Protein AF-A0A9E2AT92-F1 (afdb_monomer_lite)

Foldseek 3Di:
DVLLVVLVVCVVVVVLVVSLVSLVVVCVVPVLSVLARNLLSCLLVVVLVSNVVNLVVLVPDPPDQSSLQSNLSSCLSNVNLVSSLVSLVPPDHDPCSLCCLPSRPRPCNLPDPSNQVVNVVVVHDRSDDPDPDVPD

pLDDT: mean 93.09, std 8.93, range [56.38, 98.38]

Radius of gyration: 15.12 Å; chains: 1; bounding box: 28×48×35 Å

Secondary structure (DSSP, 8-state):
-HHHHHHHHHHHTT-HHHHHHHHHHHHHH-HHHIIIIIHHHHHHTT-HHHHHHHHHHHHSSPP-HHHHHHHHHHHHHTT-HHHHHHHHT-SS--TTGGGHHHH---HHHHT-HHHHHHHHHTTPPP-------TT-

Structure (mmCIF, N/CA/C/O backbone):
data_AF-A0A9E2AT92-F1
#
_entry.id   AF-A0A9E2AT92-F1
#
loop_
_atom_site.group_PDB
_atom_site.id
_atom_site.type_symbol
_atom_site.label_atom_id
_atom_site.label_alt_id
_atom_site.label_comp_id
_atom_site.label_asym_id
_atom_site.label_entity_id
_atom_site.label_seq_id
_atom_site.pdbx_PDB_ins_code
_atom_site.Cartn_x
_atom_site.Cartn_y
_atom_site.Cartn_z
_atom_site.occupancy
_atom_site.B_iso_or_equiv
_atom_site.auth_seq_id
_atom_site.auth_comp_id
_atom_site.auth_asym_id
_atom_site.auth_atom_id
_atom_site.pdbx_PDB_model_num
ATOM 1 N N . PHE A 1 1 ? 7.368 1.856 15.810 1.00 67.56 1 PHE A N 1
ATOM 2 C CA . PHE A 1 1 ? 7.077 0.464 15.403 1.00 67.56 1 PHE A CA 1
ATOM 3 C C . PHE A 1 1 ? 6.044 -0.245 16.287 1.00 67.56 1 PHE A C 1
ATOM 5 O O . PHE A 1 1 ? 5.036 -0.663 15.739 1.00 67.56 1 PHE A O 1
ATOM 12 N N . GLY A 1 2 ? 6.192 -0.334 17.619 1.00 88.06 2 GLY A N 1
ATOM 13 C CA . GLY A 1 2 ? 5.244 -1.095 18.468 1.00 88.06 2 GLY A CA 1
ATOM 14 C C . GLY A 1 2 ? 3.761 -0.695 18.346 1.00 88.06 2 GLY A C 1
ATOM 15 O O . GLY A 1 2 ? 2.898 -1.555 18.196 1.00 88.06 2 GLY A O 1
ATOM 16 N N . ARG A 1 3 ? 3.453 0.611 18.314 1.00 89.25 3 ARG A N 1
ATOM 17 C CA . ARG A 1 3 ? 2.072 1.102 18.121 1.00 89.25 3 ARG A CA 1
ATOM 18 C C . ARG A 1 3 ? 1.494 0.775 16.739 1.00 89.25 3 ARG A C 1
ATOM 20 O O . ARG A 1 3 ? 0.310 0.490 16.644 1.00 89.25 3 ARG A O 1
ATOM 27 N N . LEU A 1 4 ? 2.328 0.760 15.697 1.00 90.62 4 LEU A N 1
ATOM 28 C CA . LEU A 1 4 ? 1.907 0.367 14.348 1.00 90.62 4 LEU A CA 1
ATOM 29 C C . LEU A 1 4 ? 1.455 -1.094 14.327 1.00 90.62 4 LEU A C 1
ATOM 31 O O . LEU A 1 4 ? 0.374 -1.388 13.827 1.00 90.62 4 LEU A O 1
ATOM 35 N N . MET A 1 5 ? 2.260 -1.991 14.908 1.00 91.56 5 MET A N 1
ATOM 36 C CA . MET A 1 5 ? 1.911 -3.412 14.986 1.00 91.56 5 MET A CA 1
ATOM 37 C C . MET A 1 5 ? 0.644 -3.621 15.806 1.00 91.56 5 MET A C 1
ATOM 39 O O . MET A 1 5 ? -0.242 -4.345 15.371 1.00 91.56 5 MET A O 1
ATOM 43 N N . LYS A 1 6 ? 0.517 -2.928 16.946 1.00 94.94 6 LYS A N 1
ATOM 44 C CA . LYS A 1 6 ? -0.697 -2.981 17.767 1.00 94.94 6 LYS A CA 1
ATOM 45 C C . LYS A 1 6 ? -1.942 -2.564 16.978 1.00 94.94 6 LYS A C 1
ATOM 47 O O . LYS A 1 6 ? -2.934 -3.279 17.024 1.00 94.94 6 LYS A O 1
ATOM 52 N N . GLY A 1 7 ? -1.879 -1.445 16.252 1.00 95.62 7 GLY A N 1
ATOM 53 C CA . GLY A 1 7 ? -2.998 -0.964 15.438 1.00 95.62 7 GLY A CA 1
ATOM 54 C C . GLY A 1 7 ? -3.438 -1.986 14.387 1.00 95.62 7 GLY A C 1
ATOM 55 O O . GLY A 1 7 ? -4.615 -2.316 14.315 1.00 95.62 7 GLY A O 1
ATOM 56 N N . ARG A 1 8 ? -2.487 -2.562 13.639 1.00 92.56 8 ARG A N 1
ATOM 57 C CA . ARG A 1 8 ? -2.779 -3.588 12.622 1.00 92.56 8 ARG A CA 1
ATOM 58 C C . ARG A 1 8 ? -3.326 -4.888 13.219 1.00 92.56 8 ARG A C 1
ATOM 60 O O . ARG A 1 8 ? -4.327 -5.390 12.732 1.00 92.56 8 ARG A O 1
ATOM 67 N N . ILE A 1 9 ? -2.736 -5.382 14.310 1.00 95.44 9 ILE A N 1
ATOM 68 C CA . ILE A 1 9 ? -3.207 -6.603 14.987 1.00 95.44 9 ILE A CA 1
ATOM 69 C C . ILE A 1 9 ? -4.645 -6.435 15.490 1.00 95.44 9 ILE A C 1
ATOM 71 O O . ILE A 1 9 ? -5.437 -7.366 15.395 1.00 95.44 9 ILE A O 1
ATOM 75 N N . LEU A 1 10 ? -5.005 -5.258 16.011 1.00 96.88 10 LEU A N 1
ATOM 76 C CA . LEU A 1 10 ?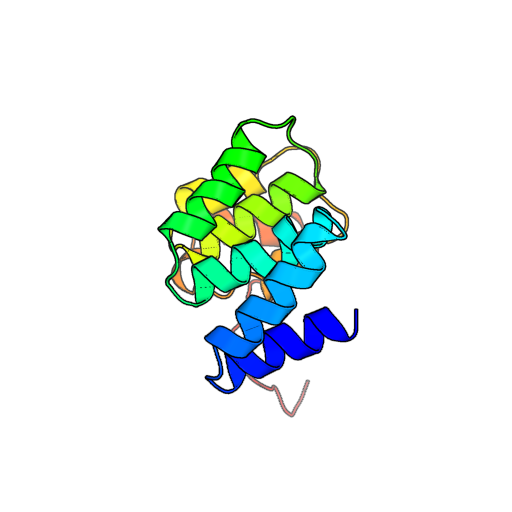 -6.381 -4.991 16.440 1.00 96.88 10 LEU A CA 1
ATOM 77 C C . LEU A 1 10 ? -7.362 -5.027 15.264 1.00 96.88 10 LEU A C 1
ATOM 79 O O . LEU A 1 10 ? -8.436 -5.608 15.402 1.00 96.88 10 LEU A O 1
ATOM 83 N N . ILE A 1 11 ? -6.980 -4.478 14.107 1.00 96.25 11 ILE A N 1
ATOM 84 C CA . ILE A 1 11 ? -7.781 -4.571 12.877 1.00 96.25 11 ILE A CA 1
ATOM 85 C C . ILE A 1 11 ? -7.953 -6.034 12.459 1.00 96.25 11 ILE A C 1
ATOM 87 O O . ILE A 1 11 ? -9.079 -6.455 12.206 1.00 96.25 11 ILE A O 1
ATOM 91 N N . ASP A 1 12 ? -6.875 -6.823 12.465 1.00 92.75 12 ASP A N 1
ATOM 92 C CA . ASP A 1 12 ? -6.922 -8.253 12.126 1.00 92.75 12 ASP A CA 1
ATOM 93 C C . ASP A 1 12 ? -7.801 -9.057 13.110 1.00 92.75 12 ASP A C 1
ATOM 95 O O . ASP A 1 12 ? -8.417 -10.051 12.734 1.00 92.75 12 ASP A O 1
ATOM 99 N N . GLN A 1 13 ? -7.916 -8.607 14.364 1.00 95.50 13 GLN A N 1
ATOM 100 C CA . GLN A 1 13 ? -8.829 -9.158 15.377 1.00 95.50 13 GLN A CA 1
ATOM 101 C C . GLN A 1 13 ? -10.285 -8.670 15.237 1.00 95.50 13 GLN A C 1
ATOM 103 O O . GLN A 1 13 ? -11.124 -9.011 16.071 1.00 95.50 13 GLN A O 1
ATOM 108 N N . GLY A 1 14 ? -10.597 -7.842 14.238 1.00 95.06 14 GLY A N 1
ATOM 109 C CA . GLY A 1 14 ? -11.921 -7.247 14.035 1.00 95.06 14 GLY A CA 1
ATOM 110 C C . GLY A 1 14 ? -12.208 -6.014 14.900 1.00 95.06 14 GLY A C 1
ATOM 111 O O . GLY A 1 14 ? -13.268 -5.404 14.767 1.00 95.06 14 GLY A O 1
ATOM 112 N N . LYS A 1 15 ? -11.266 -5.582 15.747 1.00 97.44 15 LYS A N 1
ATOM 113 C CA . LYS A 1 15 ? -11.357 -4.348 16.548 1.00 97.44 15 LYS A CA 1
ATOM 114 C C . LYS A 1 15 ? -10.940 -3.138 15.713 1.00 97.44 15 LYS A C 1
ATOM 116 O O . LYS A 1 15 ? -9.969 -2.445 16.020 1.00 97.44 15 LYS A O 1
ATOM 121 N N . VAL A 1 16 ? -11.676 -2.924 14.624 1.00 97.25 16 VAL A N 1
ATOM 122 C CA . VAL A 1 16 ? -11.337 -1.966 13.563 1.00 97.25 16 VAL A CA 1
ATOM 123 C C . VAL A 1 16 ? -11.168 -0.548 14.106 1.00 97.25 16 VAL A C 1
ATOM 125 O O . VAL A 1 16 ? -10.124 0.056 13.881 1.00 97.25 16 VAL A O 1
ATOM 128 N N . GLU A 1 17 ? -12.134 -0.040 14.873 1.00 97.88 17 GLU A N 1
ATOM 129 C CA . GLU A 1 17 ? -12.099 1.341 15.380 1.00 97.88 17 GLU A CA 1
ATOM 130 C C . GLU A 1 17 ? -10.923 1.591 16.336 1.00 97.88 17 GLU A C 1
ATOM 132 O O . GLU A 1 17 ? -10.190 2.567 16.188 1.00 97.88 17 GLU A O 1
ATOM 137 N N . GLU A 1 18 ? -10.674 0.673 17.278 1.00 97.44 18 GLU A N 1
ATOM 138 C CA . GLU A 1 18 ? -9.533 0.777 18.200 1.00 97.44 18 GLU A CA 1
ATOM 139 C C . GLU A 1 18 ? -8.195 0.762 17.447 1.00 97.44 18 GLU A C 1
ATOM 141 O O . GLU A 1 18 ? -7.266 1.510 17.772 1.00 97.44 18 GLU A O 1
ATOM 146 N N . GLY A 1 19 ? -8.088 -0.103 16.435 1.00 97.62 19 GLY A N 1
ATOM 147 C CA . GLY A 1 19 ? -6.901 -0.202 15.599 1.00 97.62 19 GLY A CA 1
ATOM 148 C C . GLY A 1 19 ? -6.664 1.066 14.780 1.00 97.62 19 GLY A C 1
ATOM 149 O O . GLY A 1 19 ? -5.551 1.602 14.793 1.00 97.62 19 GLY A O 1
ATOM 150 N N . LEU A 1 20 ? -7.705 1.583 14.123 1.00 97.88 20 LEU A N 1
ATOM 151 C CA . LEU A 1 20 ? -7.634 2.811 13.331 1.00 97.88 20 LEU A CA 1
ATOM 152 C C . LEU A 1 20 ? -7.299 4.033 14.188 1.00 97.88 20 LEU A C 1
ATOM 154 O O . LEU A 1 20 ? -6.469 4.834 13.763 1.00 97.88 20 LEU A O 1
ATOM 158 N N . GLU A 1 21 ? -7.830 4.151 15.405 1.00 97.56 21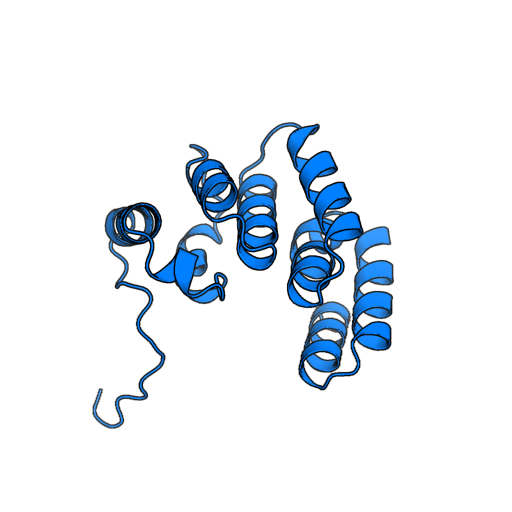 GLU A N 1
ATOM 159 C CA . GLU A 1 21 ? -7.522 5.282 16.292 1.00 97.56 21 GLU A CA 1
ATOM 160 C C . GLU A 1 21 ? -6.036 5.307 16.698 1.00 97.56 21 GLU A C 1
ATOM 162 O O . GLU A 1 21 ? -5.375 6.354 16.685 1.00 97.56 21 GLU A O 1
ATOM 167 N N . ILE A 1 22 ? -5.450 4.135 16.967 1.00 97.06 22 ILE A N 1
ATOM 168 C CA . ILE A 1 22 ? -4.006 4.021 17.223 1.00 97.06 22 ILE A CA 1
ATOM 169 C C . ILE A 1 22 ? -3.203 4.445 15.989 1.00 97.06 22 ILE A C 1
ATOM 171 O O . ILE A 1 22 ? -2.208 5.169 16.118 1.00 97.06 22 ILE A O 1
ATOM 175 N N . LEU A 1 23 ? -3.618 4.002 14.799 1.00 96.81 23 LEU A N 1
ATOM 176 C CA . LEU A 1 23 ? -2.942 4.331 13.542 1.00 96.81 23 LEU A CA 1
ATOM 177 C C . LEU A 1 23 ? -3.073 5.818 13.182 1.00 96.81 23 LEU A C 1
ATOM 179 O O . LEU A 1 23 ? -2.102 6.423 12.722 1.00 96.81 23 LEU A O 1
ATOM 183 N N . LYS A 1 24 ? -4.220 6.430 13.469 1.00 97.00 24 LYS A N 1
ATOM 184 C CA . LYS A 1 24 ? -4.467 7.866 13.328 1.00 97.00 24 LYS A CA 1
ATOM 185 C C . LYS A 1 24 ? -3.576 8.682 14.260 1.00 97.00 24 LYS A C 1
ATOM 187 O O . LYS A 1 24 ? -2.941 9.640 13.832 1.00 97.00 24 LYS A O 1
ATOM 192 N N . THR A 1 25 ? -3.439 8.265 15.516 1.00 96.50 25 THR A N 1
ATOM 193 C CA . THR A 1 25 ? -2.559 8.955 16.470 1.00 96.50 25 THR A CA 1
ATOM 194 C C . THR A 1 25 ? -1.106 8.966 15.982 1.00 96.50 25 THR A C 1
ATOM 196 O O . THR A 1 25 ? -0.432 9.993 16.026 1.00 96.50 25 THR A O 1
ATOM 199 N N . ILE A 1 26 ? -0.588 7.836 15.485 1.00 94.62 26 ILE A N 1
ATOM 200 C CA . ILE A 1 26 ? 0.799 7.796 14.988 1.00 94.62 26 ILE A CA 1
ATOM 201 C C . ILE A 1 26 ? 0.973 8.521 13.648 1.00 94.62 26 ILE A C 1
ATOM 203 O O . ILE A 1 26 ? 2.072 9.013 13.383 1.00 94.62 26 ILE A O 1
ATOM 207 N N . SER A 1 27 ? -0.078 8.617 12.824 1.00 95.06 27 SER A N 1
ATOM 208 C CA . SER A 1 27 ? -0.041 9.338 11.545 1.00 95.06 27 SER A CA 1
ATOM 209 C C . SER A 1 27 ? 0.073 10.853 11.720 1.00 95.06 27 SER A C 1
ATOM 211 O O . SER A 1 27 ? 0.628 11.530 10.857 1.00 95.06 27 SER A O 1
ATOM 213 N N . GLN A 1 28 ? -0.403 11.379 12.851 1.00 93.56 28 GLN A N 1
ATOM 214 C CA . GLN A 1 28 ? -0.256 12.785 13.232 1.00 93.56 28 GLN A CA 1
ATOM 215 C C . GLN A 1 28 ? 1.162 13.121 13.714 1.00 93.56 28 GLN A C 1
ATOM 217 O O . GLN A 1 28 ? 1.592 14.263 13.596 1.00 93.56 28 GLN A O 1
ATOM 222 N N . ILE A 1 29 ? 1.900 12.134 14.232 1.00 93.31 29 ILE A N 1
ATOM 223 C CA . ILE A 1 29 ? 3.277 12.316 14.720 1.00 93.31 29 ILE A CA 1
ATOM 224 C C . ILE A 1 29 ? 4.281 12.242 13.566 1.00 93.31 29 ILE A C 1
ATOM 226 O O . ILE A 1 29 ? 5.261 12.982 13.539 1.00 93.31 29 ILE A O 1
ATOM 230 N N . ASN A 1 30 ? 4.073 11.317 12.626 1.00 91.06 30 ASN A N 1
ATOM 231 C CA . ASN A 1 30 ? 4.950 11.146 11.475 1.00 91.06 30 ASN A CA 1
ATOM 232 C C . ASN A 1 30 ? 4.127 10.812 10.230 1.00 91.06 30 ASN A C 1
ATOM 234 O O . ASN A 1 30 ? 3.442 9.787 10.166 1.00 91.06 30 ASN A O 1
ATOM 238 N N . ILE A 1 31 ? 4.276 11.660 9.215 1.00 91.88 31 ILE A N 1
ATOM 239 C CA . ILE A 1 31 ? 3.584 11.554 7.933 1.00 91.88 31 ILE A CA 1
ATOM 240 C C . ILE A 1 31 ? 3.861 10.227 7.209 1.00 91.88 31 ILE A C 1
ATOM 242 O O . ILE A 1 31 ? 2.989 9.701 6.527 1.00 91.88 31 ILE A O 1
ATOM 246 N N . ALA A 1 32 ? 5.014 9.594 7.432 1.00 93.31 32 ALA A N 1
ATOM 247 C CA . ALA A 1 32 ? 5.291 8.273 6.878 1.00 93.31 32 ALA A CA 1
ATOM 248 C C . ALA A 1 32 ? 4.305 7.207 7.391 1.00 93.31 32 ALA A C 1
ATOM 250 O O . ALA A 1 32 ? 3.915 6.318 6.636 1.00 93.31 32 ALA A O 1
ATOM 251 N N . TRP A 1 33 ? 3.838 7.306 8.644 1.00 95.25 33 TRP A N 1
ATOM 252 C CA . TRP A 1 33 ? 2.817 6.395 9.178 1.00 95.25 33 TRP A CA 1
ATOM 253 C C . TRP A 1 33 ? 1.419 6.697 8.652 1.00 95.25 33 TRP A C 1
ATOM 255 O O . TRP A 1 33 ? 0.601 5.778 8.579 1.00 95.25 33 TRP A O 1
ATOM 265 N N . ARG A 1 34 ? 1.155 7.939 8.229 1.00 95.94 34 ARG A N 1
ATOM 266 C CA . ARG A 1 34 ? -0.063 8.273 7.484 1.00 95.94 34 ARG A CA 1
ATOM 267 C C . ARG A 1 34 ? -0.138 7.459 6.200 1.00 95.94 34 ARG A C 1
ATOM 269 O O . ARG A 1 34 ? -1.136 6.781 5.978 1.00 95.94 34 ARG A O 1
ATOM 276 N N . TYR A 1 35 ? 0.936 7.471 5.417 1.00 96.94 35 TYR A N 1
ATOM 277 C CA . TYR A 1 35 ? 0.966 6.828 4.105 1.00 96.94 35 TYR A CA 1
ATOM 278 C C . TYR A 1 35 ? 1.144 5.312 4.177 1.00 96.94 35 TYR A C 1
ATOM 280 O O . TYR A 1 35 ? 0.490 4.582 3.443 1.00 96.94 35 TYR A O 1
ATOM 288 N N . TRP A 1 36 ? 1.987 4.816 5.084 1.00 96.31 36 TRP A N 1
ATOM 289 C CA . TRP A 1 36 ? 2.307 3.388 5.140 1.00 96.31 36 TRP A CA 1
ATOM 290 C C . TRP A 1 36 ? 1.360 2.558 6.009 1.00 96.31 36 TRP A C 1
ATOM 292 O O . TRP A 1 36 ? 1.192 1.358 5.787 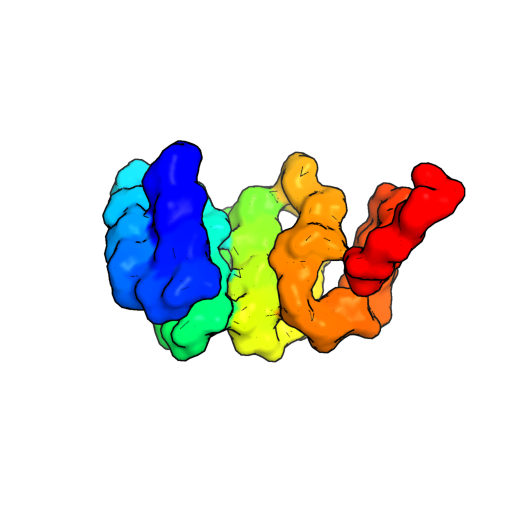1.00 96.31 36 TRP A O 1
ATOM 302 N N . ALA A 1 37 ? 0.775 3.152 7.050 1.00 95.62 37 ALA A N 1
ATOM 303 C CA . ALA A 1 37 ? -0.016 2.408 8.024 1.00 95.62 37 ALA A CA 1
ATOM 304 C C . ALA A 1 37 ? -1.485 2.816 7.998 1.00 95.62 37 ALA A C 1
ATOM 306 O O . ALA A 1 37 ? -2.335 1.956 7.788 1.00 95.62 37 ALA A O 1
ATOM 307 N N . TYR A 1 38 ? -1.780 4.101 8.189 1.00 97.62 38 TYR A N 1
ATOM 308 C CA . TYR A 1 38 ? -3.155 4.571 8.328 1.00 97.62 38 TYR A CA 1
ATOM 309 C C . TYR A 1 38 ? -3.938 4.481 7.010 1.00 97.62 38 TYR A C 1
ATOM 311 O O . TYR A 1 38 ? -4.985 3.846 6.988 1.00 97.62 38 TYR A O 1
ATOM 319 N N . GLY A 1 39 ? -3.396 5.004 5.905 1.00 97.69 39 GLY A N 1
ATOM 320 C CA . GLY A 1 39 ? -4.051 4.984 4.590 1.00 97.69 39 GLY A CA 1
ATOM 321 C C . GLY A 1 39 ? -4.438 3.587 4.097 1.00 97.69 39 GLY A C 1
ATOM 322 O O . GLY A 1 39 ? -5.617 3.358 3.833 1.00 97.69 39 GLY A O 1
ATOM 323 N N . PRO A 1 40 ? -3.505 2.618 4.044 1.00 96.88 40 PRO A N 1
ATOM 324 C CA . PRO A 1 40 ? -3.837 1.255 3.640 1.00 96.88 40 PRO A CA 1
ATOM 325 C C . PRO A 1 40 ? -4.856 0.597 4.570 1.00 96.88 40 PRO A C 1
ATOM 327 O O . PRO A 1 40 ? -5.723 -0.132 4.108 1.00 96.88 40 PRO A O 1
ATOM 330 N N . SER A 1 41 ? -4.796 0.884 5.876 1.00 97.38 41 SER A N 1
ATOM 331 C CA . SER A 1 41 ? -5.742 0.320 6.848 1.00 97.38 41 SER A CA 1
ATOM 332 C C . SER A 1 41 ? -7.152 0.890 6.684 1.00 97.38 41 SER A C 1
ATOM 334 O O . SER A 1 41 ? -8.126 0.157 6.836 1.00 97.38 41 SER A O 1
ATOM 336 N N . LEU A 1 42 ? -7.281 2.176 6.341 1.00 98.38 42 LEU A N 1
ATOM 337 C CA . LEU A 1 42 ? -8.567 2.777 5.977 1.00 98.38 42 LEU A CA 1
ATOM 338 C C . LEU A 1 42 ? -9.157 2.091 4.740 1.00 98.38 42 LEU A C 1
ATOM 340 O O . LEU A 1 42 ? -10.315 1.682 4.766 1.00 98.38 42 LEU A O 1
ATOM 344 N N . ALA A 1 43 ? -8.350 1.897 3.695 1.00 97.44 43 ALA A N 1
ATOM 345 C CA . ALA A 1 43 ? -8.780 1.204 2.482 1.00 97.44 43 ALA A CA 1
ATOM 346 C C . ALA A 1 43 ? -9.199 -0.250 2.768 1.00 97.44 43 ALA A C 1
ATOM 348 O O . ALA A 1 43 ? -10.312 -0.646 2.427 1.00 97.44 43 ALA A O 1
ATOM 349 N N . GLN A 1 44 ? -8.364 -1.003 3.491 1.00 95.69 44 GLN A N 1
ATOM 350 C CA . GLN A 1 44 ? -8.619 -2.394 3.886 1.00 95.69 44 GLN A CA 1
ATOM 351 C C . GLN A 1 44 ? -9.932 -2.553 4.674 1.00 95.69 44 GLN A C 1
ATOM 353 O O . GLN A 1 44 ? -10.606 -3.575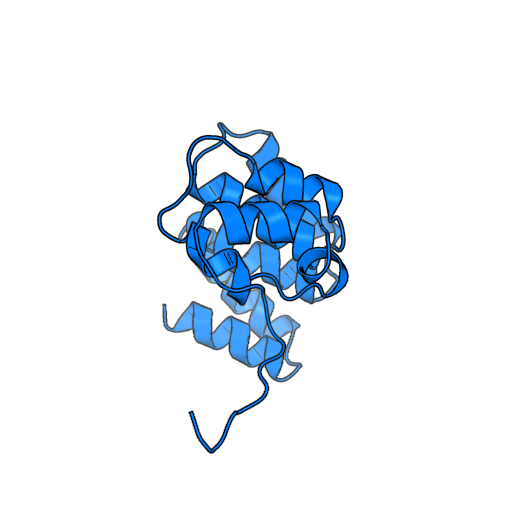 4.575 1.00 95.69 44 GLN A O 1
ATOM 358 N N . THR A 1 45 ? -10.302 -1.550 5.475 1.00 96.56 45 THR A N 1
ATOM 359 C CA . THR A 1 45 ? -11.491 -1.574 6.348 1.00 96.56 45 THR A CA 1
ATOM 360 C C . THR A 1 45 ? -12.713 -0.882 5.729 1.00 96.56 45 THR A C 1
ATOM 362 O O . THR A 1 45 ? -13.717 -0.657 6.410 1.00 96.56 45 THR A O 1
ATOM 365 N N . GLY A 1 46 ? -12.653 -0.545 4.436 1.00 96.19 46 GLY A N 1
ATOM 366 C CA . GLY A 1 46 ? -13.768 0.032 3.680 1.00 96.19 46 GLY A CA 1
ATOM 367 C C . GLY A 1 46 ? -14.016 1.523 3.924 1.00 96.19 46 GLY A C 1
ATOM 368 O O . GLY A 1 46 ? -15.035 2.056 3.489 1.00 96.19 46 GLY A O 1
ATOM 369 N N . ARG A 1 47 ? -13.108 2.234 4.605 1.00 98.06 47 ARG A N 1
ATOM 370 C CA . ARG A 1 47 ? -13.160 3.698 4.799 1.00 98.06 47 ARG A CA 1
ATOM 371 C C . ARG A 1 47 ? -12.618 4.420 3.559 1.00 98.06 47 ARG A C 1
ATOM 373 O O . ARG A 1 47 ? -11.653 5.181 3.629 1.00 98.06 47 ARG A O 1
ATOM 380 N N . TYR A 1 48 ? -13.223 4.149 2.402 1.00 97.50 48 TYR A N 1
ATOM 381 C CA . TYR A 1 48 ? -12.694 4.566 1.100 1.00 97.50 48 TYR A CA 1
ATOM 382 C C . TYR A 1 48 ? -12.610 6.083 0.928 1.00 97.50 48 TYR A C 1
ATOM 384 O O . TYR A 1 48 ? -11.636 6.558 0.360 1.00 97.50 48 TYR A O 1
ATOM 392 N N . GLU A 1 49 ? -13.559 6.854 1.463 1.00 97.88 49 GLU A N 1
ATOM 393 C CA . GLU A 1 49 ? -13.507 8.322 1.389 1.00 97.88 49 GLU A CA 1
ATOM 394 C C . GLU A 1 49 ? -12.296 8.905 2.131 1.00 97.88 49 GLU A C 1
ATOM 396 O O . GLU A 1 49 ? -11.664 9.853 1.667 1.00 97.88 49 GLU A O 1
ATOM 401 N N . GLU A 1 50 ? -11.946 8.344 3.289 1.00 97.94 50 GLU A N 1
ATOM 402 C CA . GLU A 1 50 ? -10.779 8.784 4.058 1.00 97.94 50 GLU A CA 1
ATOM 403 C C . GLU A 1 50 ? -9.470 8.299 3.431 1.00 97.94 50 GLU A C 1
ATOM 405 O O . GLU A 1 50 ? -8.491 9.044 3.401 1.00 97.94 50 GLU A O 1
ATOM 410 N N . ALA A 1 51 ? -9.454 7.075 2.895 1.00 98.31 51 ALA A N 1
ATOM 411 C CA . ALA A 1 51 ? -8.318 6.565 2.135 1.00 98.31 51 ALA A CA 1
ATOM 412 C C . ALA A 1 51 ? -8.064 7.405 0.870 1.00 98.31 51 ALA A C 1
ATOM 414 O O . ALA A 1 51 ? -6.910 7.733 0.590 1.00 98.31 51 ALA A O 1
ATOM 415 N N . GLN A 1 52 ? -9.132 7.821 0.174 1.00 98.31 52 GLN A N 1
ATOM 416 C CA . GLN A 1 52 ? -9.060 8.675 -1.011 1.00 98.31 52 GLN A CA 1
ATOM 417 C C . GLN A 1 52 ? -8.374 10.004 -0.687 1.00 98.31 52 GLN A C 1
ATOM 419 O O . GLN A 1 52 ? -7.443 10.392 -1.381 1.00 98.31 52 GLN A O 1
ATOM 424 N N . LYS A 1 53 ? -8.717 10.645 0.437 1.00 98.12 53 LYS A N 1
ATOM 425 C CA . LYS A 1 53 ? -8.045 11.886 0.868 1.00 98.12 53 LYS A CA 1
ATOM 426 C C . LYS A 1 53 ? -6.529 11.717 1.016 1.00 98.12 53 LYS A C 1
ATOM 428 O O . LYS A 1 53 ? -5.777 12.632 0.702 1.00 98.12 53 LYS A O 1
ATOM 433 N N . ILE A 1 54 ? -6.061 10.554 1.474 1.00 97.94 54 ILE A N 1
ATOM 434 C CA . ILE A 1 54 ? -4.624 10.295 1.652 1.00 97.94 54 ILE A CA 1
ATOM 435 C C . ILE A 1 54 ? -3.916 10.097 0.307 1.00 97.94 54 ILE A C 1
ATOM 437 O O . ILE A 1 54 ? -2.788 10.561 0.143 1.00 97.94 54 ILE A O 1
ATOM 441 N N . VAL A 1 55 ? -4.541 9.423 -0.661 1.00 97.94 55 VAL A N 1
ATOM 442 C CA . VAL A 1 55 ? -3.957 9.329 -2.010 1.00 97.94 55 VAL A CA 1
ATOM 443 C C . VAL A 1 55 ? -4.060 10.648 -2.769 1.00 97.94 55 VAL A C 1
ATOM 445 O O . VAL A 1 55 ? -3.130 10.960 -3.502 1.00 97.94 55 VAL A O 1
ATOM 448 N N . ASP A 1 56 ? -5.080 11.472 -2.521 1.00 98.12 56 ASP A N 1
ATOM 449 C CA . ASP A 1 56 ? -5.159 12.837 -3.055 1.00 98.12 56 ASP A CA 1
ATOM 450 C C . ASP A 1 56 ? -4.003 13.699 -2.515 1.00 98.12 56 ASP A C 1
ATOM 452 O O . ASP A 1 56 ? -3.386 14.458 -3.260 1.00 98.12 56 ASP A O 1
ATOM 456 N N . GLU A 1 57 ? -3.644 13.565 -1.232 1.00 96.56 57 GLU A N 1
ATOM 457 C CA . GLU A 1 57 ? -2.445 14.209 -0.668 1.00 96.56 57 GLU A CA 1
ATOM 458 C C . GLU A 1 57 ? -1.164 13.762 -1.398 1.00 96.56 57 GLU A C 1
ATOM 460 O O . GLU A 1 57 ? -0.301 14.591 -1.690 1.00 96.56 57 GLU A O 1
ATOM 465 N N . LEU A 1 58 ? -1.037 12.466 -1.710 1.00 97.00 58 LEU A N 1
ATOM 466 C CA . LEU A 1 58 ? 0.107 11.913 -2.448 1.00 97.00 58 LEU A CA 1
ATOM 467 C C . LEU A 1 58 ? 0.115 12.334 -3.928 1.00 97.00 58 LEU A C 1
ATOM 469 O O . LEU A 1 58 ? 1.193 12.512 -4.490 1.00 97.00 58 LEU A O 1
ATOM 473 N N . GLU A 1 59 ? -1.055 12.513 -4.547 1.00 96.88 59 GLU A N 1
ATOM 474 C CA . GLU A 1 59 ? -1.227 13.011 -5.921 1.00 96.88 59 GLU A CA 1
ATOM 475 C C . GLU A 1 59 ? -0.853 14.487 -6.053 1.00 96.88 59 GLU A C 1
ATOM 477 O O . GLU A 1 59 ? -0.246 14.883 -7.048 1.00 96.88 59 GLU A O 1
ATOM 482 N N . ASN A 1 60 ? -1.175 15.289 -5.038 1.00 96.94 60 ASN A N 1
ATOM 483 C CA . ASN A 1 60 ? -0.901 16.726 -5.018 1.00 96.94 60 ASN A CA 1
ATOM 484 C C . ASN A 1 60 ? 0.517 17.078 -4.530 1.00 96.94 60 ASN A C 1
ATOM 486 O O . ASN A 1 60 ? 0.912 18.245 -4.570 1.00 96.94 60 ASN A O 1
ATOM 490 N N . ALA A 1 61 ? 1.292 16.094 -4.070 1.00 94.25 61 ALA A N 1
ATOM 491 C CA . ALA A 1 61 ? 2.680 16.264 -3.658 1.00 94.25 61 ALA A CA 1
ATOM 492 C C . ALA A 1 61 ? 3.660 15.781 -4.746 1.00 94.25 61 ALA A C 1
ATOM 494 O O . ALA A 1 61 ? 3.312 14.946 -5.584 1.00 94.25 61 ALA A O 1
ATOM 495 N N . PRO A 1 62 ? 4.926 16.244 -4.736 1.00 95.38 62 PRO A N 1
ATOM 496 C CA . PRO A 1 62 ? 5.956 15.670 -5.592 1.00 95.38 62 PRO A CA 1
ATOM 497 C C . PRO A 1 62 ? 6.067 14.156 -5.379 1.00 95.38 62 PRO A C 1
ATOM 499 O O . PRO A 1 62 ? 6.225 13.687 -4.247 1.00 95.38 62 PRO A O 1
ATOM 502 N N . LYS A 1 63 ? 6.020 13.386 -6.473 1.00 95.06 63 LYS A N 1
ATOM 503 C CA . LYS A 1 63 ? 6.203 11.933 -6.414 1.00 95.06 63 LYS A CA 1
ATOM 504 C C . LYS A 1 63 ? 7.574 11.621 -5.820 1.00 95.06 63 LYS A C 1
ATOM 506 O O . LYS A 1 63 ? 8.600 12.103 -6.291 1.00 95.06 63 LYS A O 1
ATOM 511 N N . THR A 1 64 ? 7.576 10.793 -4.785 1.00 97.06 64 THR A N 1
ATOM 512 C CA . THR A 1 64 ? 8.785 10.231 -4.177 1.00 97.06 64 THR A CA 1
ATOM 513 C C . THR A 1 64 ? 8.725 8.713 -4.281 1.00 97.06 64 THR A C 1
ATOM 515 O O . THR A 1 64 ? 7.621 8.167 -4.324 1.00 97.06 64 THR A O 1
ATOM 518 N N . PRO A 1 65 ? 9.863 7.996 -4.249 1.00 97.31 65 PRO A N 1
ATOM 519 C CA . PRO A 1 65 ? 9.850 6.535 -4.279 1.00 97.31 65 PRO A CA 1
ATOM 520 C C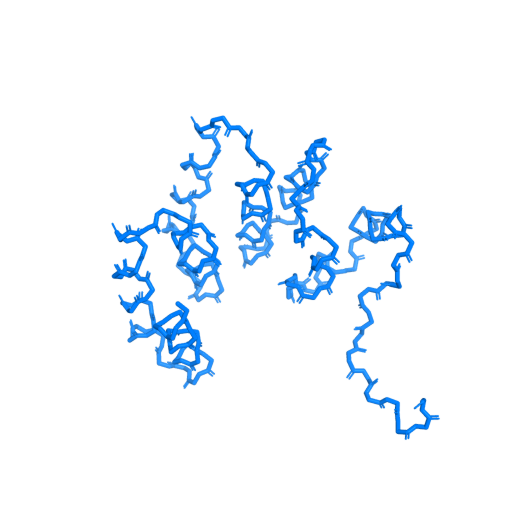 . PRO A 1 65 ? 8.968 5.931 -3.176 1.00 97.31 65 PRO A C 1
ATOM 522 O O . PRO A 1 65 ? 8.182 5.017 -3.419 1.00 97.31 65 PRO A O 1
ATOM 525 N N . PHE A 1 66 ? 9.061 6.475 -1.957 1.00 97.12 66 PHE A N 1
ATOM 526 C CA . PHE A 1 66 ? 8.262 6.026 -0.817 1.00 97.12 66 PHE A CA 1
ATOM 527 C C . PHE A 1 66 ? 6.775 6.371 -0.971 1.00 97.12 66 PHE A C 1
ATOM 529 O O . PHE A 1 66 ? 5.924 5.519 -0.723 1.00 97.12 66 PHE A O 1
ATOM 536 N N . GLY A 1 67 ? 6.458 7.595 -1.403 1.00 97.69 67 GLY A N 1
ATOM 537 C CA . GLY A 1 67 ? 5.079 8.029 -1.626 1.00 97.69 67 GLY A CA 1
ATOM 538 C C . GLY A 1 67 ? 4.394 7.233 -2.733 1.00 97.69 67 GLY A C 1
ATOM 539 O O . GLY A 1 67 ? 3.257 6.813 -2.556 1.00 97.69 67 GLY A O 1
ATOM 540 N N . SER A 1 68 ? 5.111 6.943 -3.823 1.00 97.75 68 SER A N 1
ATOM 541 C CA . SER A 1 68 ? 4.607 6.119 -4.926 1.00 97.75 68 SER A CA 1
ATOM 542 C C . SER A 1 68 ? 4.307 4.689 -4.482 1.00 97.75 68 SER A C 1
ATOM 544 O O . SER A 1 68 ? 3.227 4.177 -4.776 1.00 97.75 68 SER A O 1
ATOM 546 N N . LEU A 1 69 ? 5.203 4.078 -3.697 1.00 97.88 69 LEU A N 1
ATOM 547 C CA . LEU A 1 69 ? 4.942 2.773 -3.097 1.00 97.88 69 LEU A CA 1
ATOM 548 C C . LEU A 1 69 ? 3.697 2.812 -2.197 1.00 97.88 69 LEU A C 1
ATOM 550 O O . LEU A 1 69 ? 2.846 1.936 -2.306 1.00 97.88 69 LEU A O 1
ATOM 554 N N . CYS A 1 70 ? 3.563 3.819 -1.329 1.00 97.88 70 CYS A N 1
ATOM 555 C CA . CYS A 1 70 ? 2.391 3.940 -0.456 1.00 97.88 70 CYS A CA 1
ATOM 556 C C . CYS A 1 70 ? 1.091 4.124 -1.251 1.00 97.88 70 CYS A C 1
ATOM 558 O O . CYS A 1 70 ? 0.120 3.423 -0.978 1.00 97.88 70 CYS A O 1
ATOM 560 N N . ALA A 1 71 ? 1.076 5.016 -2.247 1.00 98.19 71 ALA A N 1
ATOM 561 C CA . ALA A 1 71 ? -0.091 5.271 -3.090 1.00 98.19 71 ALA A CA 1
ATOM 562 C C . ALA A 1 71 ? -0.549 3.997 -3.807 1.00 98.19 71 ALA A C 1
ATOM 564 O O . ALA A 1 71 ? -1.733 3.667 -3.775 1.00 98.19 71 ALA A O 1
ATOM 565 N N . ALA A 1 72 ? 0.393 3.236 -4.373 1.00 97.81 72 ALA A N 1
ATOM 566 C CA . ALA A 1 72 ? 0.100 1.961 -5.013 1.00 97.81 72 ALA A CA 1
ATOM 567 C C . ALA A 1 72 ? -0.575 0.959 -4.064 1.00 97.81 72 ALA A C 1
ATOM 569 O O . ALA A 1 72 ? -1.557 0.321 -4.441 1.00 97.81 72 ALA A O 1
ATOM 570 N N . ILE A 1 73 ? -0.074 0.832 -2.830 1.00 97.75 73 ILE A N 1
ATOM 571 C CA . ILE A 1 73 ? -0.669 -0.067 -1.833 1.00 97.75 73 ILE A CA 1
ATOM 572 C C . ILE A 1 73 ? -2.075 0.401 -1.445 1.00 97.75 73 ILE A C 1
ATOM 574 O O . ILE A 1 73 ? -2.983 -0.423 -1.393 1.00 97.75 73 ILE A O 1
ATOM 578 N N . ILE A 1 74 ? -2.282 1.704 -1.221 1.00 98.06 74 ILE A N 1
ATOM 579 C CA . ILE A 1 74 ? -3.609 2.233 -0.873 1.00 98.06 74 ILE A CA 1
ATOM 580 C C . ILE A 1 74 ? -4.599 1.975 -2.015 1.00 98.06 74 ILE A C 1
ATOM 582 O O . ILE A 1 74 ? -5.664 1.415 -1.770 1.00 98.06 74 ILE A O 1
ATOM 586 N N . TYR A 1 75 ? -4.234 2.293 -3.261 1.00 98.19 75 TYR A N 1
ATOM 587 C CA . TYR A 1 75 ? -5.084 2.017 -4.422 1.00 98.19 75 TYR A CA 1
ATOM 588 C C . TYR A 1 75 ? -5.381 0.525 -4.597 1.00 98.19 75 TYR A C 1
ATOM 590 O O . TYR A 1 75 ? -6.519 0.162 -4.896 1.00 98.19 75 TYR A O 1
ATOM 598 N N . GLY A 1 76 ? -4.398 -0.342 -4.344 1.00 97.06 76 GLY A N 1
ATOM 599 C CA . GLY A 1 76 ? -4.587 -1.791 -4.373 1.00 97.06 76 GLY A CA 1
ATOM 600 C C . GLY A 1 76 ? -5.613 -2.276 -3.345 1.00 97.06 76 GLY A C 1
ATOM 601 O O . GLY A 1 76 ? -6.508 -3.044 -3.698 1.00 97.06 76 GLY A O 1
ATOM 602 N N . GLU A 1 77 ? -5.532 -1.795 -2.101 1.00 96.38 77 GLU A N 1
ATOM 603 C CA . GLU A 1 77 ? -6.500 -2.105 -1.032 1.00 96.38 77 GLU A CA 1
ATOM 604 C C . GLU A 1 77 ? -7.893 -1.502 -1.307 1.00 96.38 77 GLU A C 1
ATOM 606 O O . GLU A 1 77 ? -8.906 -2.070 -0.906 1.00 96.38 77 GLU A O 1
ATOM 611 N N . MET A 1 78 ? -7.971 -0.384 -2.039 1.00 97.00 78 MET A N 1
ATOM 612 C CA . MET A 1 78 ? -9.239 0.195 -2.510 1.00 97.00 78 MET A CA 1
ATOM 613 C C . MET A 1 78 ? -9.854 -0.563 -3.697 1.00 97.00 78 MET A C 1
ATOM 615 O O . MET A 1 78 ? -10.974 -0.252 -4.097 1.00 97.00 78 MET A O 1
ATOM 619 N N . GLY A 1 79 ? -9.146 -1.536 -4.281 1.00 95.62 79 GLY A N 1
ATOM 620 C CA . GLY A 1 79 ? -9.615 -2.251 -5.471 1.00 95.62 79 GLY A CA 1
ATOM 621 C C . GLY A 1 79 ? -9.499 -1.447 -6.766 1.00 95.62 79 GLY A C 1
ATOM 622 O O . GLY A 1 79 ? -10.261 -1.689 -7.695 1.00 95.62 79 GLY A O 1
ATOM 623 N N . ASN A 1 80 ? -8.592 -0.466 -6.822 1.00 97.12 80 ASN A N 1
ATOM 624 C CA . ASN A 1 80 ? -8.268 0.275 -8.039 1.00 97.12 80 ASN A CA 1
ATOM 625 C C . ASN A 1 80 ? -6.930 -0.226 -8.596 1.00 97.12 80 ASN A C 1
ATOM 627 O O . ASN A 1 80 ? -5.872 0.367 -8.364 1.00 97.12 80 ASN A O 1
ATOM 631 N N . GLU A 1 81 ? -6.973 -1.358 -9.299 1.00 96.75 81 GLU A N 1
ATOM 632 C CA . GLU A 1 81 ? -5.776 -2.019 -9.823 1.00 96.75 81 GLU A CA 1
ATOM 633 C C . GLU A 1 81 ? -5.047 -1.157 -10.861 1.00 96.75 81 GLU A C 1
ATOM 635 O O . GLU A 1 81 ? -3.817 -1.129 -10.879 1.00 96.75 81 GLU A O 1
ATOM 640 N N . ASP A 1 82 ? -5.789 -0.403 -11.677 1.00 97.94 82 ASP A N 1
ATOM 641 C CA . ASP A 1 82 ? -5.217 0.464 -12.708 1.00 97.94 82 ASP A CA 1
ATOM 642 C C . ASP A 1 82 ? -4.345 1.565 -12.104 1.00 97.94 82 ASP A C 1
ATOM 644 O O . ASP A 1 82 ? -3.164 1.669 -12.451 1.00 97.94 82 ASP A O 1
ATOM 648 N N . LYS A 1 83 ? -4.877 2.336 -11.142 1.00 97.75 83 LYS A N 1
ATOM 649 C CA . LYS A 1 83 ? -4.068 3.346 -10.446 1.00 97.75 83 LYS A CA 1
ATOM 650 C C . LYS A 1 83 ? -2.950 2.698 -9.638 1.00 97.75 83 LYS A C 1
ATOM 652 O O . LYS A 1 83 ? -1.840 3.223 -9.625 1.00 97.75 83 LYS A O 1
ATOM 657 N N . ALA A 1 84 ? -3.192 1.558 -8.988 1.00 97.81 84 ALA A N 1
ATOM 658 C CA . ALA A 1 84 ? -2.138 0.874 -8.243 1.00 97.81 84 ALA A CA 1
ATOM 659 C C . ALA A 1 84 ? -0.929 0.564 -9.143 1.00 97.81 84 ALA A C 1
ATOM 661 O O 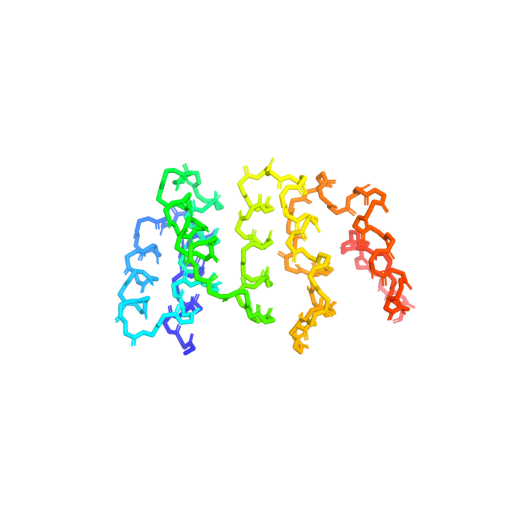. ALA A 1 84 ? 0.206 0.872 -8.778 1.00 97.81 84 ALA A O 1
ATOM 662 N N . ILE A 1 85 ? -1.166 0.026 -10.342 1.00 97.69 85 ILE A N 1
ATOM 663 C CA . ILE A 1 85 ? -0.113 -0.314 -11.308 1.00 97.69 85 ILE A CA 1
ATOM 664 C C . ILE A 1 85 ? 0.548 0.939 -11.886 1.00 97.69 85 ILE A C 1
ATOM 666 O O . ILE A 1 85 ? 1.775 0.964 -11.991 1.00 97.69 85 ILE A O 1
ATOM 670 N N . GLU A 1 86 ? -0.218 1.985 -12.202 1.00 97.62 86 GLU A N 1
ATOM 671 C CA . GLU A 1 86 ? 0.331 3.279 -12.634 1.00 97.62 86 GLU A CA 1
ATOM 672 C C . GLU A 1 86 ? 1.341 3.814 -11.607 1.00 97.62 86 GLU A C 1
ATOM 674 O O . GLU A 1 86 ? 2.475 4.170 -11.940 1.00 97.62 86 GLU A O 1
ATOM 679 N N . TRP A 1 87 ? 0.963 3.798 -10.329 1.00 97.81 87 TRP A N 1
ATOM 680 C CA . TRP A 1 87 ? 1.821 4.251 -9.241 1.00 97.81 87 TRP A CA 1
ATOM 681 C C . TRP A 1 87 ? 3.039 3.353 -9.032 1.00 97.81 87 TRP A C 1
ATOM 683 O O . TRP A 1 87 ? 4.122 3.873 -8.751 1.00 97.81 87 TRP A O 1
ATOM 693 N N . LEU A 1 88 ? 2.907 2.036 -9.225 1.00 96.81 88 LEU A N 1
ATOM 694 C CA . LEU A 1 88 ? 4.042 1.109 -9.195 1.00 96.81 88 LEU A CA 1
ATOM 695 C C . LEU A 1 88 ? 5.021 1.346 -10.345 1.00 96.81 88 LEU A C 1
ATOM 697 O O . LEU A 1 88 ? 6.204 1.068 -10.179 1.00 96.81 88 LEU A O 1
ATOM 701 N N . GLN A 1 89 ? 4.583 1.873 -11.487 1.00 96.12 89 GLN A N 1
ATOM 702 C CA . GLN A 1 89 ? 5.443 2.111 -12.650 1.00 96.12 89 GLN A CA 1
ATOM 703 C C . GLN A 1 89 ? 6.351 3.338 -12.523 1.00 96.12 89 GLN A C 1
ATOM 705 O O . GLN A 1 89 ? 7.266 3.476 -13.330 1.00 96.12 89 GLN A O 1
ATOM 710 N N . TYR A 1 90 ? 6.200 4.155 -11.477 1.00 96.44 90 TYR A N 1
ATOM 711 C CA . TYR A 1 90 ? 7.071 5.306 -11.222 1.00 96.44 90 TYR A CA 1
ATOM 712 C C . TYR A 1 90 ? 8.564 4.947 -11.307 1.00 96.44 90 TYR A C 1
ATOM 714 O O . TYR A 1 90 ? 8.997 3.965 -10.711 1.00 96.44 90 TYR A O 1
ATOM 722 N N . GLU A 1 91 ? 9.350 5.721 -12.055 1.00 94.69 91 GLU A N 1
ATOM 723 C CA . GLU A 1 91 ? 10.716 5.350 -12.461 1.00 94.69 91 GLU A CA 1
ATOM 724 C C . GLU A 1 91 ? 11.645 5.049 -11.276 1.00 94.69 91 GLU A C 1
ATOM 726 O O . GLU A 1 91 ? 12.392 4.070 -11.298 1.00 94.69 91 GLU A O 1
ATOM 731 N N . GLN A 1 92 ? 11.568 5.850 -10.208 1.00 95.81 92 GLN A N 1
ATOM 732 C CA . GLN A 1 92 ? 12.409 5.672 -9.027 1.00 95.81 92 GLN A CA 1
ATOM 733 C C . GLN A 1 92 ? 11.721 4.778 -7.991 1.00 95.81 92 GLN A C 1
ATOM 735 O O . GLN A 1 92 ? 10.763 5.176 -7.326 1.00 95.81 92 GLN A O 1
ATOM 740 N N . LYS A 1 93 ? 12.240 3.561 -7.819 1.00 95.75 93 LYS A N 1
ATOM 741 C CA . LYS A 1 93 ? 11.676 2.567 -6.897 1.00 95.75 93 LYS A CA 1
ATOM 742 C C . LYS A 1 93 ? 12.198 2.757 -5.474 1.00 95.75 93 LYS A C 1
ATOM 744 O O . LYS A 1 93 ? 13.387 2.979 -5.258 1.00 95.75 93 LYS A O 1
ATOM 749 N N . HIS A 1 94 ? 11.316 2.635 -4.483 1.00 97.31 94 HIS A N 1
ATOM 750 C CA . HIS A 1 94 ? 11.731 2.603 -3.078 1.00 97.31 94 HIS A CA 1
ATOM 751 C C . HIS A 1 94 ? 12.496 1.309 -2.770 1.00 97.31 94 HIS A C 1
ATOM 753 O O . HIS A 1 94 ? 12.226 0.277 -3.379 1.00 97.31 94 HIS A O 1
ATOM 759 N N . GLY A 1 95 ? 13.360 1.302 -1.751 1.00 95.88 95 GLY A N 1
ATOM 760 C CA . GLY A 1 95 ? 14.080 0.086 -1.337 1.00 95.88 95 GLY A CA 1
ATOM 761 C C . GLY A 1 95 ? 13.168 -1.078 -0.915 1.00 95.88 95 GLY A C 1
ATOM 762 O O . GLY A 1 95 ? 13.587 -2.228 -0.927 1.00 95.88 95 GLY A O 1
ATOM 763 N N . TRP A 1 96 ? 11.905 -0.797 -0.582 1.00 96.00 96 TRP A N 1
ATOM 764 C CA . TRP A 1 96 ? 10.893 -1.813 -0.248 1.00 96.00 96 TRP A CA 1
ATOM 765 C C . TRP A 1 96 ? 10.075 -2.290 -1.454 1.00 96.00 96 TRP A C 1
ATOM 767 O O . TRP A 1 96 ? 9.188 -3.124 -1.299 1.00 96.00 96 TRP A O 1
ATOM 777 N N . TYR A 1 97 ? 10.349 -1.781 -2.653 1.00 96.62 97 TYR A N 1
ATOM 778 C CA . TYR A 1 97 ? 9.600 -2.125 -3.859 1.00 96.62 97 TYR A CA 1
ATOM 779 C C . TYR A 1 97 ? 9.599 -3.635 -4.182 1.00 96.62 97 TYR A C 1
ATOM 781 O O . TYR A 1 97 ? 8.531 -4.148 -4.503 1.00 96.62 97 TYR A O 1
ATOM 789 N N . PRO A 1 98 ? 10.686 -4.412 -3.984 1.00 95.06 98 PRO A N 1
ATOM 790 C CA . PRO A 1 98 ? 10.635 -5.869 -4.181 1.00 95.06 98 PRO A CA 1
ATOM 791 C C . PRO A 1 98 ? 9.601 -6.605 -3.304 1.00 95.06 98 PRO A C 1
ATOM 793 O O . PRO A 1 98 ? 9.150 -7.696 -3.649 1.00 95.06 98 PRO A O 1
ATOM 796 N N . TRP A 1 99 ? 9.170 -6.008 -2.187 1.00 94.44 99 TRP A N 1
ATOM 797 C CA . TRP A 1 99 ? 8.207 -6.597 -1.254 1.00 94.44 99 TRP A CA 1
ATOM 798 C C . TRP A 1 99 ? 6.752 -6.351 -1.662 1.00 94.44 99 TRP A C 1
ATOM 800 O O . TRP A 1 99 ? 5.854 -6.868 -0.998 1.00 94.44 99 TRP A O 1
ATOM 810 N N . ILE A 1 100 ? 6.475 -5.648 -2.768 1.00 94.88 100 ILE A N 1
ATOM 811 C CA . ILE A 1 100 ? 5.100 -5.505 -3.283 1.00 94.88 100 ILE A CA 1
ATOM 812 C C . ILE A 1 100 ? 4.449 -6.868 -3.554 1.00 94.88 100 ILE A C 1
ATOM 814 O O . ILE A 1 100 ? 3.250 -7.010 -3.347 1.00 94.88 100 ILE A O 1
ATOM 818 N N . ARG A 1 101 ? 5.242 -7.899 -3.892 1.00 92.12 101 ARG A N 1
ATOM 819 C CA . ARG A 1 101 ? 4.767 -9.290 -4.030 1.00 92.12 101 ARG A CA 1
ATOM 820 C C . ARG A 1 101 ? 4.176 -9.884 -2.742 1.00 92.12 101 ARG A C 1
ATOM 822 O O . ARG A 1 101 ? 3.497 -10.899 -2.808 1.00 92.12 101 ARG A O 1
ATOM 829 N N . VAL A 1 102 ? 4.484 -9.289 -1.587 1.00 90.88 102 VAL A N 1
ATOM 830 C CA . VAL A 1 102 ? 3.995 -9.680 -0.254 1.00 90.88 102 VAL A CA 1
ATOM 831 C C . VAL A 1 102 ? 2.966 -8.679 0.271 1.00 90.88 102 VAL A C 1
ATOM 833 O O . VAL A 1 102 ? 1.990 -9.075 0.899 1.00 90.88 102 VAL A O 1
ATOM 836 N N . TYR A 1 103 ? 3.185 -7.379 0.055 1.00 90.75 103 TYR A N 1
ATOM 837 C CA . TYR A 1 103 ? 2.315 -6.334 0.597 1.00 90.75 103 TYR A CA 1
ATOM 838 C C . TYR A 1 103 ? 0.979 -6.217 -0.128 1.00 90.75 103 TYR A C 1
ATOM 840 O O . TYR A 1 103 ? -0.008 -5.858 0.508 1.00 90.75 103 TYR A O 1
ATOM 848 N N . VAL A 1 104 ? 0.936 -6.512 -1.428 1.00 91.12 104 VAL A N 1
ATOM 849 C CA . VAL A 1 104 ? -0.316 -6.510 -2.183 1.00 91.12 104 VAL A CA 1
ATOM 850 C C . VAL A 1 104 ? -1.141 -7.730 -1.782 1.00 91.12 104 VAL A C 1
ATOM 852 O O . VAL A 1 104 ? -0.783 -8.864 -2.099 1.00 91.12 104 VAL A O 1
ATOM 855 N N . LYS A 1 105 ? -2.265 -7.486 -1.102 1.00 86.62 105 LYS A N 1
ATOM 856 C CA . LYS A 1 105 ? -3.230 -8.524 -0.707 1.00 86.62 105 LYS A CA 1
ATOM 857 C C . LYS A 1 105 ? -4.374 -8.704 -1.705 1.00 86.62 105 LYS A C 1
ATOM 859 O O . LYS A 1 105 ? -5.018 -9.746 -1.705 1.00 86.62 105 LYS A O 1
ATOM 864 N N . ASN A 1 106 ? -4.628 -7.705 -2.550 1.00 89.25 106 ASN A N 1
ATOM 865 C CA . ASN A 1 106 ? -5.681 -7.750 -3.560 1.00 89.25 106 ASN A CA 1
ATOM 866 C C . ASN A 1 106 ? -5.399 -8.864 -4.589 1.00 89.25 106 ASN A C 1
ATOM 868 O O . ASN A 1 106 ? -4.429 -8.798 -5.344 1.00 89.25 106 ASN A O 1
ATOM 872 N N . GLU A 1 107 ? -6.273 -9.875 -4.637 1.00 90.62 107 GLU A N 1
ATOM 873 C CA . GLU A 1 107 ? -6.131 -11.031 -5.530 1.00 90.62 107 GLU A CA 1
ATOM 874 C C . GLU A 1 107 ? -6.241 -10.673 -7.018 1.00 90.62 107 GLU A C 1
ATOM 876 O O . GLU A 1 107 ? -5.545 -11.273 -7.835 1.00 90.62 107 GLU A O 1
ATOM 881 N N . LYS A 1 108 ? -7.053 -9.679 -7.398 1.00 92.81 108 LYS A N 1
ATOM 882 C CA . LYS A 1 108 ? -7.102 -9.209 -8.791 1.00 92.81 108 LYS A CA 1
ATOM 883 C C . LYS A 1 108 ? -5.768 -8.594 -9.195 1.00 92.81 108 LYS A C 1
ATOM 885 O O . LYS A 1 108 ? -5.226 -8.962 -10.231 1.00 92.81 108 LYS A O 1
ATOM 890 N N . LEU A 1 109 ? -5.206 -7.734 -8.345 1.00 93.62 109 LEU A N 1
ATOM 891 C CA . LEU A 1 109 ? -3.919 -7.089 -8.601 1.00 93.62 109 LEU A CA 1
ATOM 892 C C . LEU A 1 109 ? -2.770 -8.106 -8.649 1.00 93.62 109 LEU A C 1
ATOM 894 O O . LEU A 1 109 ? -1.926 -8.030 -9.537 1.00 93.62 109 LEU A O 1
ATOM 898 N N . LYS A 1 110 ? -2.759 -9.096 -7.746 1.00 92.69 110 LYS A N 1
ATOM 899 C CA . LYS A 1 110 ? -1.752 -10.175 -7.743 1.00 92.69 110 LYS A CA 1
ATOM 900 C C . LYS A 1 110 ? -1.732 -10.980 -9.042 1.00 92.69 110 LYS A C 1
ATOM 902 O O . LYS A 1 110 ? -0.663 -11.435 -9.440 1.00 92.69 110 LYS A O 1
ATOM 907 N N . ASN A 1 111 ? -2.892 -11.155 -9.674 1.00 92.75 111 ASN A N 1
ATOM 908 C CA . ASN A 1 111 ? -3.046 -11.910 -10.917 1.00 92.75 111 ASN A CA 1
ATOM 909 C C . ASN A 1 111 ? -3.040 -11.017 -12.175 1.00 92.75 111 ASN A C 1
ATOM 911 O O . ASN A 1 111 ? -3.149 -11.540 -13.284 1.00 92.75 111 ASN A O 1
ATOM 915 N N . ASP A 1 112 ? -2.902 -9.691 -12.037 1.00 95.75 112 ASP A N 1
ATOM 916 C CA . ASP A 1 112 ? -2.856 -8.777 -13.180 1.00 95.75 112 ASP A CA 1
ATOM 917 C C . ASP A 1 112 ? -1.556 -9.007 -13.983 1.00 95.75 112 ASP A C 1
ATOM 919 O O . ASP A 1 112 ? -0.456 -8.929 -13.419 1.00 95.75 112 ASP A O 1
ATOM 923 N N . PRO A 1 113 ? -1.631 -9.253 -15.307 1.00 96.12 113 PRO A N 1
ATOM 924 C CA . PRO A 1 113 ? -0.449 -9.480 -16.137 1.00 96.12 113 PRO A CA 1
ATOM 925 C C . PRO A 1 113 ? 0.586 -8.348 -16.073 1.00 96.12 113 PRO A C 1
ATOM 927 O O . PRO A 1 113 ? 1.789 -8.606 -16.166 1.00 96.12 113 PRO A O 1
ATOM 930 N N . ARG A 1 114 ? 0.144 -7.095 -15.895 1.00 97.06 114 ARG A N 1
ATOM 931 C CA . ARG A 1 114 ? 1.023 -5.924 -15.759 1.00 97.06 114 ARG A CA 1
ATOM 932 C C . ARG A 1 114 ? 1.768 -5.958 -14.427 1.00 97.06 114 ARG A C 1
ATOM 934 O O . ARG A 1 114 ? 2.952 -5.637 -14.403 1.00 97.06 114 ARG A O 1
ATOM 941 N N . PHE A 1 115 ? 1.118 -6.390 -13.345 1.00 96.56 115 PHE A N 1
ATOM 942 C CA . PHE A 1 115 ? 1.771 -6.563 -12.046 1.00 96.56 115 PHE A CA 1
ATOM 943 C C . PHE A 1 115 ? 2.790 -7.708 -12.082 1.00 96.56 115 PHE A C 1
ATOM 945 O O . PHE A 1 115 ? 3.941 -7.521 -11.687 1.00 96.56 115 PHE A O 1
ATOM 952 N N . LEU A 1 116 ? 2.416 -8.864 -12.638 1.00 95.56 116 LEU A N 1
ATOM 953 C CA . LEU A 1 116 ? 3.325 -10.007 -12.798 1.00 95.56 116 LEU A CA 1
ATOM 954 C C . LEU A 1 116 ? 4.561 -9.652 -13.633 1.00 95.56 116 LEU A C 1
ATOM 956 O O . LEU A 1 116 ? 5.672 -10.067 -13.303 1.00 95.56 116 LEU A O 1
ATOM 960 N N . LYS A 1 117 ? 4.395 -8.833 -14.678 1.00 96.38 117 LYS A N 1
ATOM 961 C CA . LYS A 1 117 ? 5.519 -8.309 -15.461 1.00 96.38 117 LYS A CA 1
ATOM 962 C C . LYS A 1 117 ? 6.510 -7.533 -14.582 1.00 96.38 117 LYS A C 1
ATOM 964 O O . LYS A 1 117 ? 7.700 -7.825 -14.647 1.00 96.38 117 LYS A O 1
ATOM 969 N N . LEU A 1 118 ? 6.032 -6.632 -13.717 1.00 95.56 118 LEU A N 1
ATOM 970 C CA . LEU A 1 118 ? 6.889 -5.867 -12.795 1.00 95.56 118 LEU A CA 1
ATOM 971 C C . LEU A 1 118 ? 7.657 -6.777 -11.822 1.00 95.56 118 LEU A C 1
ATOM 973 O O . LEU A 1 118 ? 8.824 -6.525 -11.531 1.00 95.56 118 LEU A O 1
ATOM 977 N N . ILE A 1 119 ? 7.022 -7.843 -11.321 1.00 95.81 119 ILE A N 1
ATOM 978 C CA . ILE A 1 119 ? 7.675 -8.828 -10.443 1.00 95.81 119 ILE A CA 1
ATOM 979 C C . ILE A 1 119 ? 8.799 -9.567 -11.180 1.00 95.81 119 ILE A C 1
ATOM 981 O O . ILE A 1 119 ? 9.910 -9.689 -10.660 1.00 95.81 119 ILE A O 1
ATOM 985 N N . ARG A 1 120 ? 8.534 -10.016 -12.409 1.00 94.94 120 ARG A N 1
ATOM 986 C CA . ARG A 1 120 ? 9.500 -10.765 -13.226 1.00 94.94 120 ARG A CA 1
ATOM 987 C C . ARG A 1 120 ? 10.664 -9.901 -13.707 1.00 94.94 120 ARG A C 1
ATOM 989 O O . ARG A 1 120 ? 11.782 -10.395 -13.763 1.00 94.94 120 ARG A O 1
ATOM 996 N N . GLU A 1 121 ? 10.440 -8.615 -13.978 1.00 94.69 121 GLU A N 1
ATOM 997 C CA . GLU A 1 121 ? 11.512 -7.646 -14.276 1.00 94.69 121 GLU A CA 1
ATOM 998 C C . GLU A 1 121 ? 12.502 -7.490 -13.110 1.00 94.69 121 GLU A C 1
ATOM 1000 O O . GLU A 1 121 ? 13.676 -7.196 -13.327 1.00 94.69 121 GLU A O 1
ATOM 1005 N N . MET A 1 122 ? 12.060 -7.749 -11.874 1.00 94.00 122 MET A N 1
ATOM 1006 C CA . MET A 1 122 ? 12.926 -7.812 -10.692 1.00 94.00 122 MET A CA 1
ATOM 1007 C C . MET A 1 122 ? 13.579 -9.190 -10.478 1.00 94.00 122 MET A C 1
ATOM 1009 O O . MET A 1 122 ? 14.244 -9.388 -9.463 1.00 94.00 122 MET A O 1
ATOM 1013 N N . ASN A 1 123 ? 13.396 -10.146 -11.397 1.00 93.75 123 ASN A N 1
ATOM 1014 C CA . ASN A 1 123 ? 13.807 -11.550 -11.262 1.00 93.75 123 ASN A CA 1
ATOM 1015 C C . ASN A 1 123 ? 13.237 -12.240 -10.010 1.00 93.75 123 ASN A C 1
ATOM 1017 O O . ASN A 1 123 ? 13.879 -13.108 -9.415 1.00 93.75 123 ASN A O 1
ATOM 1021 N N . LEU A 1 124 ? 12.034 -11.849 -9.588 1.00 91.81 124 LEU A N 1
ATOM 1022 C CA . LEU A 1 124 ? 11.348 -12.462 -8.455 1.00 91.81 124 LEU A CA 1
ATOM 1023 C C . LEU A 1 124 ? 10.335 -13.505 -8.939 1.00 91.81 124 LEU A C 1
ATOM 1025 O O . LEU A 1 124 ? 9.755 -13.345 -10.015 1.00 91.81 124 LEU A O 1
ATOM 1029 N N . PRO A 1 125 ? 10.071 -14.552 -8.139 1.00 89.19 125 PRO A N 1
ATOM 1030 C CA . PRO A 1 125 ? 8.989 -15.473 -8.433 1.00 89.19 125 PRO A CA 1
ATOM 1031 C C . PRO A 1 125 ? 7.644 -14.760 -8.303 1.00 89.19 125 PRO A C 1
ATOM 1033 O O . PRO A 1 125 ? 7.468 -13.894 -7.428 1.00 89.19 125 PRO A O 1
ATOM 1036 N N . ASP A 1 126 ? 6.692 -15.192 -9.132 1.00 86.88 126 ASP A N 1
ATOM 1037 C CA . ASP A 1 126 ? 5.307 -14.734 -9.095 1.00 86.88 126 ASP A CA 1
ATOM 1038 C C . ASP A 1 126 ? 4.753 -14.772 -7.647 1.00 86.88 126 ASP A C 1
ATOM 1040 O O . ASP A 1 126 ? 5.249 -15.534 -6.797 1.00 86.88 126 ASP A O 1
ATOM 1044 N N . PRO A 1 127 ? 3.747 -13.942 -7.315 1.00 81.94 127 PRO A N 1
ATOM 1045 C CA . PRO A 1 127 ? 3.093 -13.940 -6.008 1.00 81.94 127 PRO A CA 1
ATOM 1046 C C . PRO A 1 127 ? 2.305 -15.248 -5.806 1.00 81.94 127 PRO A C 1
ATOM 1048 O O . PRO A 1 127 ? 1.089 -15.300 -5.956 1.00 81.94 127 PRO A O 1
ATOM 1051 N N . SER A 1 128 ? 3.010 -16.342 -5.512 1.00 68.50 128 SER A N 1
ATOM 1052 C CA . SER A 1 128 ? 2.412 -17.655 -5.283 1.00 68.50 128 SER A CA 1
ATOM 1053 C C . SER A 1 128 ? 1.479 -17.587 -4.068 1.00 68.50 128 SER A C 1
ATOM 1055 O O . SER A 1 128 ? 1.804 -16.889 -3.098 1.00 68.50 128 SER A O 1
ATOM 1057 N N . PRO A 1 129 ? 0.340 -18.305 -4.051 1.00 61.25 129 PRO A N 1
ATOM 1058 C CA . PRO A 1 129 ? -0.325 -18.573 -2.786 1.00 61.25 129 PRO A CA 1
ATOM 1059 C C . PRO A 1 129 ? 0.691 -19.242 -1.855 1.00 61.25 129 PRO A C 1
ATOM 1061 O O . PRO A 1 129 ? 1.477 -20.079 -2.301 1.00 61.25 129 PRO A O 1
ATOM 1064 N N . TYR A 1 130 ? 0.692 -18.863 -0.577 1.00 56.38 130 TYR A N 1
ATOM 1065 C CA . TYR A 1 130 ? 1.509 -19.486 0.465 1.00 56.38 130 TYR A CA 1
ATOM 1066 C C . TYR A 1 130 ? 1.082 -20.950 0.662 1.00 56.38 130 TYR A C 1
ATOM 1068 O O . TYR A 1 130 ? 0.428 -21.297 1.642 1.00 56.38 130 TYR A O 1
ATOM 1076 N N . LYS A 1 131 ? 1.395 -21.823 -0.294 1.00 56.41 131 LYS A N 1
ATOM 1077 C CA . LYS A 1 131 ? 1.354 -23.261 -0.089 1.00 56.41 131 LYS A CA 1
ATOM 1078 C C . LYS A 1 131 ? 2.637 -23.597 0.643 1.00 56.41 131 LYS A C 1
ATOM 1080 O O . LYS A 1 131 ? 3.720 -23.461 0.085 1.00 56.41 131 LYS A O 1
ATOM 1085 N N . TYR A 1 132 ? 2.486 -23.935 1.918 1.00 59.62 132 TYR A N 1
ATOM 1086 C CA . TYR A 1 132 ? 3.541 -24.585 2.673 1.00 59.62 132 TYR A CA 1
ATOM 1087 C C . TYR A 1 132 ? 3.958 -25.827 1.886 1.00 59.62 132 TYR A C 1
ATOM 1089 O O . TYR A 1 132 ? 3.137 -26.721 1.678 1.00 59.62 132 TYR A O 1
ATOM 1097 N N . ASP A 1 133 ? 5.187 -25.815 1.384 1.00 65.06 133 ASP A N 1
ATOM 1098 C CA . ASP A 1 133 ? 5.842 -27.007 0.879 1.00 65.06 133 ASP A CA 1
ATOM 1099 C C . ASP A 1 133 ? 6.567 -27.634 2.078 1.00 65.06 133 ASP A C 1
ATOM 1101 O O . ASP A 1 133 ? 7.520 -27.030 2.578 1.00 65.06 133 ASP A O 1
ATOM 1105 N N . PRO A 1 134 ? 6.073 -28.756 2.629 1.00 65.62 134 PRO A N 1
ATOM 1106 C CA . PRO A 1 134 ? 6.728 -29.421 3.750 1.00 65.62 134 PRO A CA 1
ATOM 1107 C C . PRO A 1 134 ? 8.109 -29.980 3.389 1.00 65.62 134 PRO A C 1
ATOM 1109 O O . PRO A 1 134 ? 8.872 -30.277 4.308 1.00 65.62 134 PRO A O 1
ATOM 1112 N N . ASP A 1 135 ? 8.422 -30.101 2.095 1.00 71.44 135 ASP A N 1
ATOM 1113 C CA . ASP A 1 135 ? 9.572 -30.844 1.579 1.00 71.44 135 ASP A CA 1
ATOM 1114 C C . ASP A 1 135 ? 10.624 -29.954 0.874 1.00 71.44 135 ASP A C 1
ATOM 1116 O O . ASP A 1 135 ? 11.586 -30.483 0.310 1.00 71.44 135 ASP A O 1
ATOM 1120 N N . ALA A 1 136 ? 10.455 -28.624 0.895 1.00 60.94 136 ALA A N 1
ATOM 1121 C CA . ALA A 1 136 ? 11.377 -27.648 0.288 1.00 60.94 136 ALA A CA 1
ATOM 1122 C C . ALA A 1 136 ? 12.611 -27.315 1.145 1.00 60.94 136 ALA A C 1
ATOM 1124 O O . ALA A 1 136 ? 12.488 -27.224 2.389 1.00 60.94 136 ALA A O 1
#

Sequence (136 aa):
FGRLMKGRILIDQGKVEEGLEILKTISQINIAWRYWAYGPSLAQTGRYEEAQKIVDELENAPKTPFGSLCAAIIYGEMGNEDKAIEWLQYEQKHGWYPWIRVYVKNEKLKNDPRFLKLIREMNLPDPSPYKYDPDA